Protein AF-A0A1I4K6Z7-F1 (afdb_monomer)

Radius of gyration: 12.35 Å; Cα contacts (8 Å, |Δi|>4): 112; chains: 1; bounding box: 27×27×26 Å

Solvent-accessible surface area (backbone atoms only — not comparable to full-atom values): 4749 Å² total; per-residue (Å²): 124,43,65,49,86,88,43,73,89,75,45,74,60,35,74,74,71,76,77,78,50,97,82,42,88,45,72,68,49,30,52,50,51,29,30,30,77,74,68,19,31,47,64,43,84,74,44,74,48,89,67,72,50,72,54,100,87,49,75,45,74,52,67,43,67,47,77,76,42,84,74,52,92,132

Nearest PDB structures (foldseek):
  4hvy-assembly1_A  TM=8.153E-01  e=6.393E-01  Homo sapiens
  3gg6-assembly1_A  TM=7.900E-01  e=5.974E-01  Homo sapiens
  8dpa-assembly1_A  TM=6.632E-01  e=6.841E-01  Melampsora lini

Secondary structure (DSSP, 8-state):
-BPPGGGGGG-S-B-S--PPPTT-SSHHHHHHHHHHHHH-EEEEEEEEPSS-EE-SS-EE--EEEEEEEE----

Foldseek 3Di:
DQQDDPCPPVDRDDDQADDDDPPQPDVVSRSQVSCCVPPQFRWDFPAKDPDWCDDPPDIDTDTDIDTPDNHDDD

Mean predicted aligned error: 5.17 Å

Structure (mmCIF, N/CA/C/O backbone):
data_AF-A0A1I4K6Z7-F1
#
_entry.id   AF-A0A1I4K6Z7-F1
#
loop_
_atom_site.group_PDB
_atom_site.id
_atom_site.type_symbol
_atom_site.label_atom_id
_atom_site.label_alt_id
_atom_site.label_comp_id
_atom_site.label_asym_id
_atom_site.label_entity_id
_ato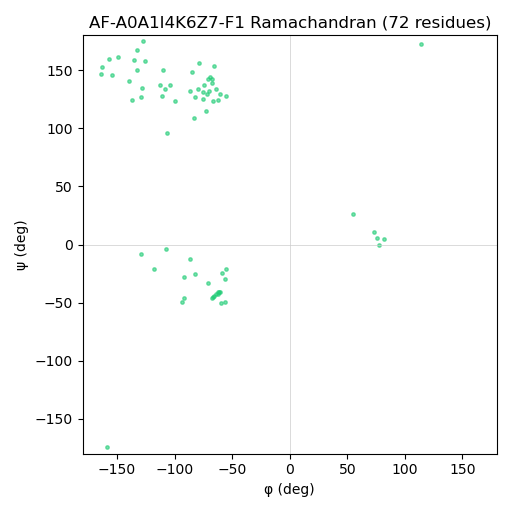m_site.label_seq_id
_atom_site.pdbx_PDB_ins_code
_atom_site.Cartn_x
_atom_site.Cartn_y
_atom_site.Cartn_z
_atom_site.occupancy
_atom_site.B_iso_or_equiv
_atom_site.auth_seq_id
_atom_site.auth_comp_id
_atom_site.auth_asym_id
_atom_site.auth_atom_id
_atom_site.pdbx_PDB_model_num
ATOM 1 N N . MET A 1 1 ? -9.976 6.194 -5.739 1.00 71.06 1 MET A N 1
ATOM 2 C CA . MET A 1 1 ? -8.735 6.553 -6.463 1.00 71.06 1 MET A CA 1
ATOM 3 C C . MET A 1 1 ? -8.414 8.000 -6.148 1.00 71.06 1 MET A C 1
ATOM 5 O O . MET A 1 1 ? -9.351 8.762 -5.940 1.00 71.06 1 MET A O 1
ATOM 9 N N . ARG A 1 2 ? -7.129 8.359 -6.103 1.00 77.31 2 ARG A N 1
ATOM 10 C CA . ARG A 1 2 ? -6.653 9.722 -5.803 1.00 77.31 2 ARG A CA 1
ATOM 11 C C . ARG A 1 2 ? -5.586 10.168 -6.803 1.00 77.31 2 ARG A C 1
ATOM 13 O O . ARG A 1 2 ? -5.050 9.320 -7.516 1.00 77.31 2 ARG A O 1
ATOM 20 N N . SER A 1 3 ? -5.237 11.450 -6.829 1.00 77.38 3 SER A N 1
ATOM 21 C CA . SER A 1 3 ? -4.036 11.904 -7.539 1.00 77.38 3 SER A CA 1
ATOM 22 C C . SER A 1 3 ? -2.770 11.373 -6.848 1.00 77.38 3 SER A C 1
ATOM 24 O O . SER A 1 3 ? -2.760 11.303 -5.618 1.00 77.38 3 SER A O 1
ATOM 26 N N . PRO A 1 4 ? -1.709 10.981 -7.580 1.00 75.88 4 PRO A N 1
ATOM 27 C CA . PRO A 1 4 ? -0.463 10.515 -6.973 1.00 75.88 4 PRO A CA 1
ATOM 28 C C . PRO A 1 4 ? 0.294 11.649 -6.279 1.00 75.88 4 PRO A C 1
ATOM 30 O O . PRO A 1 4 ? 0.382 12.763 -6.798 1.00 75.88 4 PRO A O 1
ATOM 33 N N . SER A 1 5 ? 0.941 11.343 -5.157 1.00 69.81 5 SER A N 1
ATOM 34 C CA . SER A 1 5 ? 1.895 12.266 -4.533 1.00 69.81 5 SER A CA 1
ATOM 35 C C . SER A 1 5 ? 3.108 12.429 -5.457 1.00 69.81 5 SER A C 1
ATOM 37 O O . SER A 1 5 ? 3.720 11.443 -5.858 1.00 69.81 5 SER A O 1
ATOM 39 N N . GLY A 1 6 ? 3.432 13.665 -5.845 1.00 68.69 6 GLY A N 1
ATOM 40 C CA . GLY A 1 6 ? 4.587 13.960 -6.704 1.00 68.69 6 GLY A CA 1
ATOM 41 C C . GLY A 1 6 ? 4.430 13.620 -8.195 1.00 68.69 6 GLY A C 1
ATOM 42 O O . GLY A 1 6 ? 5.393 13.785 -8.937 1.00 68.69 6 GLY A O 1
ATOM 43 N N . TYR A 1 7 ? 3.245 13.185 -8.655 1.00 63.91 7 TYR A N 1
ATOM 44 C CA . TYR A 1 7 ? 2.936 12.909 -10.075 1.00 63.91 7 TYR A CA 1
ATOM 45 C C . TYR A 1 7 ? 3.884 11.923 -10.785 1.00 63.91 7 TYR A C 1
ATOM 47 O O . TYR A 1 7 ? 4.025 11.941 -12.012 1.00 63.91 7 TYR A O 1
ATOM 55 N N . CYS A 1 8 ? 4.524 11.025 -10.036 1.00 64.19 8 CYS A N 1
ATOM 56 C CA . CYS A 1 8 ? 5.385 9.994 -10.605 1.00 64.19 8 CYS A CA 1
ATOM 57 C C . CYS A 1 8 ? 4.624 9.154 -11.650 1.00 64.19 8 CYS A C 1
ATOM 59 O O . CYS A 1 8 ? 3.540 8.640 -11.374 1.00 64.19 8 CYS A O 1
ATOM 61 N N . GLY A 1 9 ? 5.197 9.018 -12.851 1.00 63.25 9 GLY A N 1
ATOM 62 C CA . GLY A 1 9 ? 4.601 8.266 -13.964 1.00 63.25 9 GLY A CA 1
ATOM 63 C C . GLY A 1 9 ? 3.545 9.018 -14.785 1.00 63.25 9 GLY A C 1
ATOM 64 O O . GLY A 1 9 ? 2.953 8.422 -15.677 1.00 63.25 9 GLY A O 1
ATOM 65 N N . GLY A 1 10 ? 3.297 10.309 -14.519 1.00 69.06 10 GLY A N 1
ATOM 66 C CA . GLY A 1 10 ? 2.371 11.136 -15.310 1.00 69.06 10 GLY A CA 1
ATOM 67 C C . GLY A 1 10 ? 0.884 10.824 -15.096 1.00 69.06 10 GLY A C 1
ATOM 68 O O . GLY A 1 10 ? 0.033 11.317 -15.837 1.00 69.06 10 GLY A O 1
ATOM 69 N N . TYR A 1 11 ? 0.552 10.013 -14.091 1.00 73.94 11 TYR A N 1
ATOM 70 C CA . TYR A 1 11 ? -0.822 9.612 -13.805 1.00 73.94 11 TYR A CA 1
ATOM 71 C C . TYR A 1 11 ? -1.631 10.747 -13.164 1.00 73.94 11 TYR A C 1
ATOM 73 O O . TYR A 1 11 ? -1.171 11.409 -12.236 1.00 73.94 11 TYR A O 1
ATOM 81 N N . GLN A 1 12 ? -2.878 10.925 -13.611 1.00 77.06 12 GLN A N 1
ATOM 82 C CA . GLN A 1 12 ? -3.859 11.792 -12.936 1.00 77.06 12 GLN A CA 1
ATOM 83 C C . GLN A 1 12 ? -4.549 11.089 -11.763 1.00 77.06 12 GLN A C 1
ATOM 85 O O . GLN A 1 12 ? -4.969 11.752 -10.819 1.00 77.06 12 GLN A O 1
ATOM 90 N N . TRP A 1 13 ? -4.621 9.755 -11.801 1.00 80.44 13 TRP A N 1
ATOM 91 C CA . TRP A 1 13 ? -5.227 8.924 -10.765 1.00 80.44 13 TRP A CA 1
ATOM 92 C C . 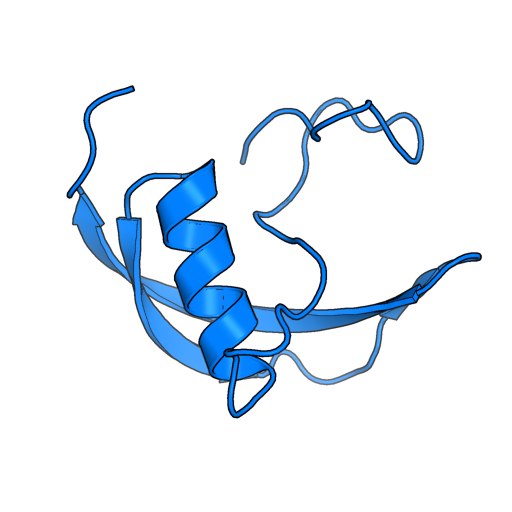TRP A 1 13 ? -4.385 7.673 -10.519 1.00 80.44 13 TRP A C 1
ATOM 94 O O . TRP A 1 13 ? -3.892 7.060 -11.463 1.00 80.44 13 TRP A O 1
ATOM 104 N N . THR A 1 14 ? -4.252 7.272 -9.259 1.00 85.38 14 THR A N 1
ATOM 105 C CA . THR A 1 14 ? -3.595 6.031 -8.839 1.00 85.38 14 THR A CA 1
ATOM 106 C C . THR A 1 14 ? -4.423 5.308 -7.777 1.00 85.38 14 THR A C 1
ATOM 108 O O . THR A 1 14 ? -5.265 5.899 -7.085 1.00 85.38 14 THR A O 1
ATOM 111 N N . PHE A 1 15 ? -4.177 4.004 -7.651 1.00 89.75 15 PHE A N 1
ATOM 112 C CA . PHE A 1 15 ? -4.490 3.264 -6.431 1.00 89.75 15 PHE A CA 1
ATOM 113 C C . PHE A 1 15 ? -3.625 3.766 -5.278 1.00 89.75 15 PHE A C 1
ATOM 115 O O . PHE A 1 15 ? -2.518 4.261 -5.520 1.00 89.75 15 PHE A O 1
ATOM 122 N N . ALA A 1 16 ? -4.135 3.614 -4.055 1.00 91.62 16 ALA A N 1
ATOM 123 C CA . ALA A 1 16 ? -3.367 3.943 -2.868 1.00 91.62 16 ALA A CA 1
ATOM 124 C C . ALA A 1 16 ? -2.126 3.052 -2.799 1.00 91.62 16 ALA A C 1
ATOM 126 O O . ALA A 1 16 ? -2.243 1.827 -2.923 1.00 91.62 16 ALA A O 1
ATOM 127 N N . LYS A 1 17 ? -0.948 3.670 -2.710 1.00 91.06 17 LYS A N 1
ATOM 128 C CA . LYS A 1 17 ? 0.329 2.955 -2.694 1.00 91.06 17 LYS A CA 1
ATOM 129 C C . LYS A 1 17 ? 1.452 3.857 -2.197 1.00 91.06 17 LYS A C 1
ATOM 131 O O . LYS A 1 17 ? 1.558 5.003 -2.623 1.00 91.06 17 LYS A O 1
ATOM 136 N N . GLY A 1 18 ? 2.407 3.245 -1.515 1.00 91.69 18 GLY A N 1
ATOM 137 C CA . GLY A 1 18 ? 3.673 3.874 -1.174 1.00 91.69 18 GLY A CA 1
ATOM 138 C C . GLY A 1 18 ? 4.749 2.842 -0.874 1.00 91.69 18 GLY A C 1
ATOM 139 O O . GLY A 1 18 ? 4.582 1.647 -1.133 1.00 91.69 18 GLY A O 1
ATOM 140 N N . GLY A 1 19 ? 5.902 3.337 -0.436 1.00 91.94 19 GLY A N 1
ATOM 141 C CA . GLY A 1 19 ? 7.039 2.498 -0.071 1.00 91.94 19 GLY A CA 1
ATOM 142 C C . GLY A 1 19 ? 6.859 1.895 1.319 1.00 91.94 19 GLY A C 1
ATOM 143 O O . GLY A 1 19 ? 6.142 2.449 2.146 1.00 91.94 19 GLY A O 1
ATOM 144 N N . ALA A 1 20 ? 7.533 0.775 1.581 1.00 91.81 20 ALA A N 1
ATOM 145 C CA . ALA A 1 20 ? 7.579 0.213 2.926 1.00 91.81 20 ALA A CA 1
ATOM 146 C C . ALA A 1 20 ? 8.292 1.174 3.889 1.00 91.81 20 ALA A C 1
ATOM 148 O O . ALA A 1 20 ? 9.369 1.688 3.572 1.00 91.81 20 ALA A O 1
ATOM 149 N N . ASP A 1 21 ? 7.698 1.388 5.059 1.00 92.25 21 ASP A N 1
ATOM 150 C CA . ASP A 1 21 ? 8.331 2.066 6.186 1.00 92.25 21 ASP A CA 1
ATOM 151 C C . ASP A 1 21 ? 9.170 1.053 6.997 1.00 92.25 21 ASP A C 1
ATOM 153 O O . ASP A 1 21 ? 8.794 -0.119 7.066 1.00 92.25 21 ASP A O 1
ATOM 157 N N . PRO A 1 22 ? 10.290 1.444 7.641 1.00 92.38 22 PRO A N 1
ATOM 158 C CA . PRO A 1 22 ? 11.069 0.541 8.495 1.00 92.38 22 PRO A CA 1
ATOM 159 C C . PRO A 1 22 ? 10.276 -0.136 9.625 1.00 92.38 22 PRO A C 1
ATOM 161 O O . PRO A 1 22 ? 10.720 -1.152 10.158 1.00 92.38 22 PRO A O 1
ATOM 164 N N . THR A 1 23 ? 9.137 0.437 10.019 1.00 92.75 23 THR A N 1
ATOM 165 C CA . THR A 1 23 ? 8.226 -0.119 11.026 1.00 92.75 23 THR A CA 1
ATOM 166 C C . THR A 1 23 ? 7.199 -1.099 10.452 1.00 92.75 23 THR A C 1
ATOM 168 O O . THR A 1 23 ? 6.580 -1.844 11.216 1.00 92.75 23 THR A O 1
ATOM 171 N N . ASP A 1 24 ? 7.044 -1.159 9.125 1.00 93.12 24 ASP A N 1
ATOM 172 C CA . ASP A 1 24 ? 6.150 -2.105 8.464 1.00 93.12 24 ASP A CA 1
ATOM 173 C C . ASP A 1 24 ? 6.749 -3.519 8.531 1.00 93.12 24 ASP A C 1
ATOM 175 O O . ASP A 1 24 ? 7.784 -3.821 7.938 1.00 93.12 24 ASP A O 1
ATOM 179 N N . LEU A 1 25 ? 6.075 -4.423 9.246 1.00 89.81 25 LEU A N 1
ATOM 180 C CA . LEU A 1 25 ? 6.570 -5.791 9.444 1.00 89.81 25 LEU A CA 1
ATOM 181 C C . LEU A 1 25 ? 6.507 -6.639 8.162 1.00 89.81 25 LEU A C 1
ATOM 183 O O . LEU A 1 25 ? 7.358 -7.502 7.950 1.00 89.81 25 LEU A O 1
ATOM 187 N N . HIS A 1 26 ? 5.501 -6.399 7.313 1.00 93.06 26 HIS A N 1
ATOM 188 C CA . HIS A 1 26 ? 5.234 -7.137 6.073 1.00 93.06 26 HIS A CA 1
ATOM 189 C C . HIS A 1 26 ? 4.568 -6.221 5.023 1.00 93.06 26 HIS A C 1
ATOM 191 O O . HIS A 1 26 ? 3.984 -5.204 5.404 1.00 93.06 26 HIS A O 1
ATOM 197 N N . PRO A 1 27 ? 4.586 -6.568 3.718 1.00 94.19 27 PRO A N 1
ATOM 198 C CA . PRO A 1 27 ? 3.977 -5.751 2.658 1.00 94.19 27 PRO A CA 1
ATOM 199 C C . PRO A 1 27 ? 2.486 -5.435 2.868 1.00 94.19 27 PRO A C 1
ATOM 201 O O . PRO A 1 27 ? 2.003 -4.386 2.449 1.00 94.19 27 PRO A O 1
ATOM 204 N N . GLU A 1 28 ? 1.756 -6.327 3.534 1.00 95.94 28 GLU A N 1
ATOM 205 C CA . GLU A 1 28 ? 0.372 -6.134 3.960 1.00 95.94 28 GLU A CA 1
ATOM 206 C C . GLU A 1 28 ? 0.222 -4.940 4.912 1.00 95.94 28 GLU A C 1
ATOM 208 O O . GLU A 1 28 ? -0.729 -4.170 4.784 1.00 95.94 28 GLU A O 1
ATOM 213 N N . ALA A 1 29 ? 1.165 -4.772 5.848 1.00 96.06 29 ALA A N 1
ATOM 214 C CA . ALA A 1 29 ? 1.166 -3.664 6.801 1.00 96.06 29 ALA A CA 1
ATOM 215 C C . ALA A 1 29 ? 1.371 -2.329 6.075 1.00 96.06 29 ALA A C 1
ATOM 217 O O . ALA A 1 29 ? 0.589 -1.402 6.281 1.00 96.06 29 ALA A O 1
ATOM 218 N N . THR A 1 30 ? 2.323 -2.285 5.136 1.00 96.50 30 THR A N 1
ATOM 219 C CA . THR A 1 30 ? 2.517 -1.137 4.242 1.00 96.50 30 THR A CA 1
ATOM 220 C C . THR A 1 30 ? 1.234 -0.814 3.485 1.00 96.50 30 THR A C 1
ATOM 222 O O . THR A 1 30 ? 0.781 0.324 3.496 1.00 96.50 30 THR A O 1
ATOM 225 N N . ALA A 1 31 ? 0.595 -1.806 2.860 1.00 95.94 31 ALA A N 1
ATOM 226 C CA . ALA A 1 31 ? -0.616 -1.571 2.079 1.00 95.94 31 ALA A CA 1
ATOM 227 C C . ALA A 1 31 ? -1.768 -1.006 2.933 1.00 95.94 31 ALA A C 1
ATOM 229 O O . ALA A 1 31 ? -2.480 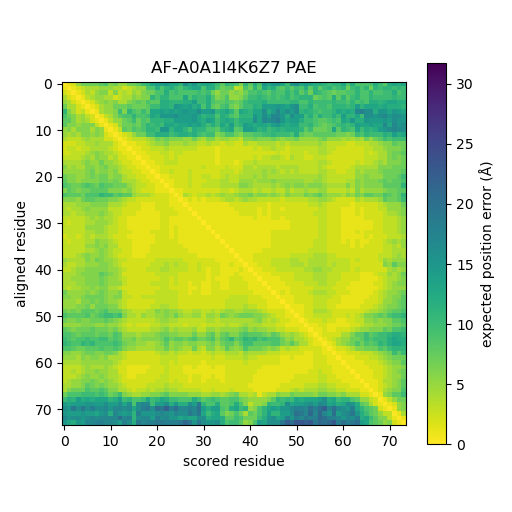-0.109 2.482 1.00 95.94 31 ALA A O 1
ATOM 230 N N . LEU A 1 32 ? -1.952 -1.510 4.158 1.00 95.88 32 LEU A N 1
ATOM 231 C CA . LEU A 1 32 ? -2.970 -1.010 5.087 1.00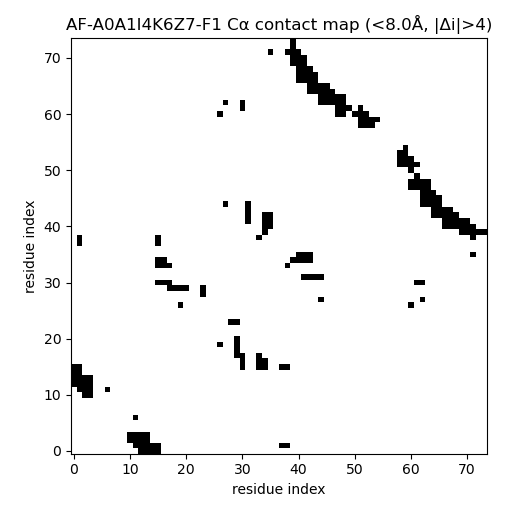 95.88 32 LEU A CA 1
ATOM 232 C C . LEU A 1 32 ? -2.674 0.424 5.543 1.00 95.88 32 LEU A C 1
ATOM 234 O O . LEU A 1 32 ? -3.580 1.259 5.526 1.00 95.88 32 LEU A O 1
ATOM 238 N N . ARG A 1 33 ? -1.417 0.717 5.903 1.00 95.69 33 ARG A N 1
ATOM 239 C CA . ARG A 1 33 ? -0.974 2.063 6.290 1.00 95.69 33 ARG A CA 1
ATOM 240 C C . ARG A 1 33 ? -1.193 3.062 5.157 1.00 95.69 33 ARG A C 1
ATOM 242 O O . ARG A 1 33 ? -1.820 4.091 5.373 1.00 95.69 33 ARG A O 1
ATOM 249 N N . GLU A 1 34 ? -0.747 2.736 3.948 1.00 95.38 34 GLU A N 1
ATOM 250 C CA . GLU A 1 34 ? -0.859 3.609 2.775 1.00 95.38 34 GLU A CA 1
ATOM 251 C C . GLU A 1 34 ? -2.323 3.892 2.408 1.00 95.38 34 GLU A C 1
ATOM 253 O O . GLU A 1 34 ? -2.693 5.034 2.144 1.00 95.38 34 GLU A O 1
ATOM 258 N N . VAL A 1 35 ? -3.204 2.886 2.450 1.00 94.50 35 VAL A N 1
ATOM 259 C CA . VAL A 1 35 ? -4.642 3.107 2.218 1.00 94.50 35 VAL A CA 1
ATOM 260 C C . VAL A 1 35 ? -5.242 4.032 3.278 1.00 94.50 35 VAL A C 1
ATOM 262 O O . VAL A 1 35 ? -6.025 4.920 2.934 1.00 94.50 35 VAL A O 1
ATO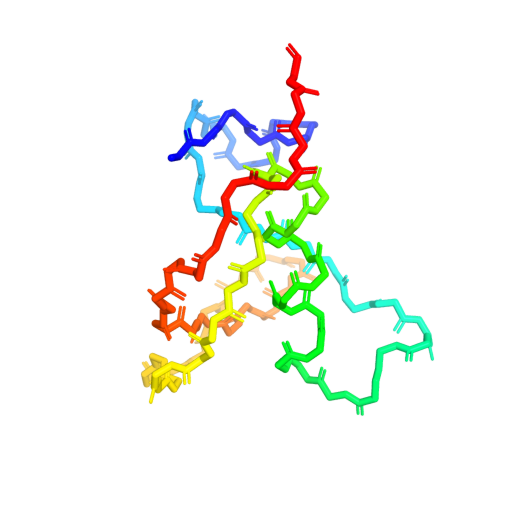M 265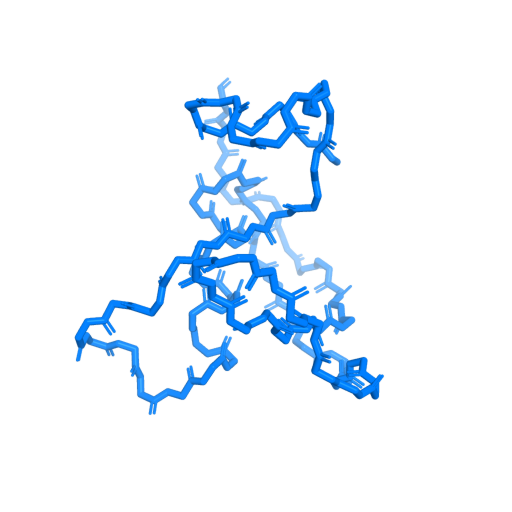 N N . PHE A 1 36 ? -4.861 3.881 4.546 1.00 93.12 36 PHE A N 1
ATOM 266 C CA . PHE A 1 36 ? -5.328 4.771 5.606 1.00 93.12 36 PHE A CA 1
ATOM 267 C C . PHE A 1 36 ? -4.788 6.201 5.446 1.00 93.12 36 PHE A C 1
ATOM 269 O O . PHE A 1 36 ? -5.545 7.167 5.541 1.00 93.12 36 PHE A O 1
ATOM 276 N N . GLU A 1 37 ? -3.497 6.366 5.168 1.00 91.69 37 GLU A N 1
ATOM 277 C CA . GLU A 1 37 ? -2.867 7.680 5.025 1.00 91.69 37 GLU A CA 1
ATOM 278 C C . GLU A 1 37 ? -3.426 8.461 3.834 1.00 91.69 37 GLU A C 1
ATOM 280 O O . GLU A 1 37 ? -3.712 9.657 3.962 1.00 91.69 37 GLU A O 1
ATOM 285 N N . GLU A 1 38 ? -3.622 7.774 2.708 1.00 90.50 38 GLU A N 1
ATOM 286 C CA . GLU A 1 38 ? -3.977 8.376 1.426 1.00 90.50 38 GLU A CA 1
ATOM 287 C C . GLU A 1 38 ? -5.484 8.462 1.167 1.00 90.50 38 GLU A C 1
ATOM 289 O O . GLU A 1 38 ? -5.921 9.331 0.412 1.00 90.50 38 GLU A O 1
ATOM 294 N N . MET A 1 39 ? -6.271 7.550 1.748 1.00 88.38 39 MET A N 1
ATOM 295 C CA . MET A 1 39 ? -7.712 7.418 1.491 1.00 88.38 39 MET A CA 1
ATOM 296 C C . MET A 1 39 ? -8.564 7.387 2.763 1.00 88.38 39 MET A C 1
ATOM 298 O O . MET A 1 39 ? -9.785 7.435 2.652 1.00 88.38 39 MET A O 1
ATOM 302 N N . GLY A 1 40 ? -7.961 7.311 3.955 1.00 90.88 40 GLY A N 1
ATOM 303 C CA . GLY A 1 40 ? -8.651 7.501 5.236 1.00 90.88 40 GLY A CA 1
ATOM 304 C C . GLY A 1 40 ? -9.477 6.306 5.685 1.00 90.88 40 GLY A C 1
ATOM 305 O O . GLY A 1 40 ? -10.089 6.341 6.754 1.00 90.88 40 GLY A O 1
ATOM 306 N N . TYR A 1 41 ? -9.490 5.247 4.880 1.00 91.38 41 TYR A N 1
ATOM 307 C CA . TYR A 1 41 ? -10.196 4.017 5.179 1.00 91.38 41 TYR A CA 1
ATOM 308 C C . TYR A 1 41 ? -9.324 3.090 6.006 1.00 91.38 41 TYR A C 1
ATOM 310 O O . TYR A 1 41 ? -8.186 2.790 5.644 1.00 91.38 41 TYR A O 1
ATOM 318 N N . SER A 1 42 ? -9.916 2.568 7.071 1.00 93.69 42 SER A N 1
ATOM 319 C CA . SER A 1 42 ? -9.432 1.348 7.696 1.00 93.69 42 SER A CA 1
ATOM 320 C C . SER A 1 42 ? -9.987 0.163 6.909 1.00 93.69 42 SER A C 1
ATOM 322 O O . SER A 1 42 ? -11.194 0.070 6.678 1.00 93.69 42 SER A O 1
ATOM 324 N N . CYS A 1 43 ? -9.110 -0.735 6.471 1.00 94.94 43 CYS A N 1
ATOM 325 C CA . CYS A 1 43 ? -9.455 -1.818 5.556 1.00 94.94 43 CYS A CA 1
ATOM 326 C C .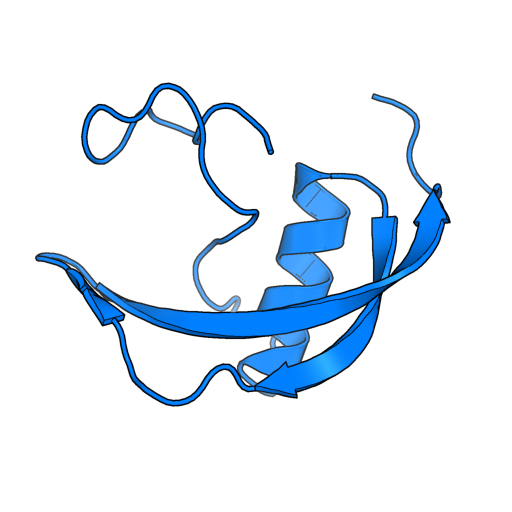 CYS A 1 43 ? -9.060 -3.186 6.110 1.00 94.94 43 CYS A C 1
ATOM 328 O O . CYS A 1 43 ? -8.149 -3.320 6.924 1.00 94.94 43 CYS A O 1
ATOM 330 N N . ARG A 1 44 ? -9.713 -4.226 5.595 1.00 96.62 44 ARG A N 1
ATOM 331 C CA . ARG A 1 44 ? -9.313 -5.622 5.760 1.00 96.62 44 ARG A CA 1
ATOM 332 C C . ARG A 1 44 ? -8.778 -6.153 4.438 1.00 96.62 44 ARG A C 1
ATOM 334 O O . ARG A 1 44 ? -9.425 -5.992 3.405 1.00 96.62 44 ARG A O 1
ATOM 341 N N . ILE A 1 45 ? -7.640 -6.842 4.466 1.00 96.75 45 ILE A N 1
ATOM 342 C CA . ILE A 1 45 ? -7.134 -7.544 3.280 1.00 96.75 45 ILE A CA 1
ATOM 343 C C . ILE A 1 45 ? -8.009 -8.768 3.009 1.00 96.75 45 ILE A C 1
ATOM 345 O O . ILE A 1 45 ? -8.276 -9.581 3.895 1.00 96.75 45 ILE A O 1
ATOM 349 N N . VAL A 1 46 ? -8.462 -8.882 1.764 1.00 97.81 46 VAL A N 1
ATOM 350 C CA . VAL A 1 46 ? -9.225 -10.026 1.262 1.00 97.81 46 VAL A CA 1
ATOM 351 C C . VAL A 1 46 ? -8.279 -11.039 0.629 1.00 97.81 46 VAL A C 1
ATOM 353 O O . VAL A 1 46 ? -8.354 -12.222 0.948 1.00 97.81 46 VAL A O 1
ATOM 356 N N . ALA A 1 47 ? -7.388 -10.581 -0.253 1.00 97.12 47 ALA A N 1
ATOM 357 C CA . ALA A 1 47 ? -6.412 -11.426 -0.936 1.00 97.12 47 ALA A CA 1
ATOM 358 C C . ALA A 1 47 ? -5.273 -10.589 -1.548 1.00 97.12 47 ALA A C 1
ATOM 360 O O . ALA A 1 47 ? -5.507 -9.437 -1.925 1.00 97.12 47 ALA A O 1
ATOM 361 N N . PRO A 1 48 ? -4.063 -11.149 -1.723 1.00 96.81 48 PRO A N 1
ATOM 362 C CA . PRO A 1 48 ? -3.070 -10.559 -2.612 1.00 96.81 48 PRO A CA 1
ATOM 363 C C . PRO A 1 48 ? -3.540 -10.664 -4.069 1.00 96.81 48 PRO A C 1
ATOM 365 O O . PRO A 1 48 ? -4.066 -11.694 -4.496 1.00 96.81 48 PRO A O 1
ATOM 368 N N . ILE A 1 49 ? -3.322 -9.611 -4.853 1.00 96.12 49 ILE A N 1
ATOM 369 C CA . ILE A 1 49 ? -3.438 -9.691 -6.309 1.00 96.12 49 ILE A CA 1
ATOM 370 C C . ILE A 1 49 ? -2.203 -10.427 -6.817 1.00 96.12 49 ILE A C 1
ATOM 372 O O . ILE A 1 49 ? -1.076 -10.042 -6.510 1.00 96.12 49 ILE A O 1
ATOM 376 N N . SER A 1 50 ? -2.412 -11.503 -7.572 1.00 95.19 50 SER A N 1
ATOM 377 C CA . SER A 1 50 ? -1.313 -12.324 -8.071 1.00 95.19 50 SER A CA 1
ATOM 378 C C . SER A 1 50 ? -0.369 -11.517 -8.960 1.00 95.19 50 SER A C 1
ATOM 380 O O . SER A 1 50 ? -0.800 -10.879 -9.920 1.00 95.19 50 SER A O 1
ATOM 382 N N . GLY A 1 51 ? 0.924 -11.617 -8.661 1.00 92.25 51 GLY A N 1
ATOM 383 C CA . GLY A 1 51 ? 1.988 -11.001 -9.439 1.00 92.25 51 GLY A CA 1
ATOM 384 C C . GLY A 1 51 ? 2.734 -9.903 -8.690 1.00 92.25 51 GLY A C 1
ATOM 385 O O . GLY A 1 51 ? 2.387 -9.487 -7.586 1.00 92.25 51 GLY A O 1
ATOM 386 N N . GLU A 1 52 ? 3.797 -9.454 -9.337 1.00 93.06 52 GLU A N 1
ATOM 387 C CA . GLU A 1 52 ? 4.645 -8.357 -8.907 1.00 93.06 52 GLU A CA 1
ATOM 388 C C . GLU A 1 52 ? 4.787 -7.408 -10.088 1.00 93.06 52 GLU A C 1
ATOM 390 O O . GLU A 1 52 ? 5.106 -7.822 -11.204 1.00 93.06 52 GLU A O 1
ATOM 395 N N . PHE A 1 53 ? 4.498 -6.136 -9.854 1.00 90.94 53 PHE A N 1
ATOM 396 C CA . PHE A 1 53 ? 4.394 -5.140 -10.907 1.00 90.94 53 PHE A CA 1
ATOM 397 C C . PHE A 1 53 ? 5.618 -4.240 -10.831 1.00 90.94 53 PHE A C 1
ATOM 399 O O . PHE A 1 53 ? 5.687 -3.322 -10.010 1.00 90.94 53 PHE A O 1
ATOM 406 N N . ALA A 1 54 ? 6.619 -4.566 -11.645 1.00 91.12 54 ALA A N 1
ATOM 407 C CA . ALA A 1 54 ? 7.853 -3.804 -11.726 1.00 91.12 54 ALA A CA 1
ATOM 408 C C . ALA A 1 54 ? 7.626 -2.448 -12.408 1.00 91.12 54 ALA A C 1
ATOM 410 O O . ALA A 1 54 ? 6.872 -2.320 -13.372 1.00 91.12 54 ALA A O 1
ATOM 411 N N . SER A 1 55 ? 8.327 -1.447 -11.901 1.00 82.50 55 SER A N 1
ATOM 412 C CA . SER A 1 55 ? 8.550 -0.148 -12.519 1.00 82.50 55 SER A CA 1
ATOM 413 C C . SER A 1 55 ? 10.052 0.128 -12.527 1.00 82.50 55 SER A C 1
ATOM 415 O O . SER A 1 55 ? 10.824 -0.629 -11.935 1.00 82.50 55 SER A O 1
A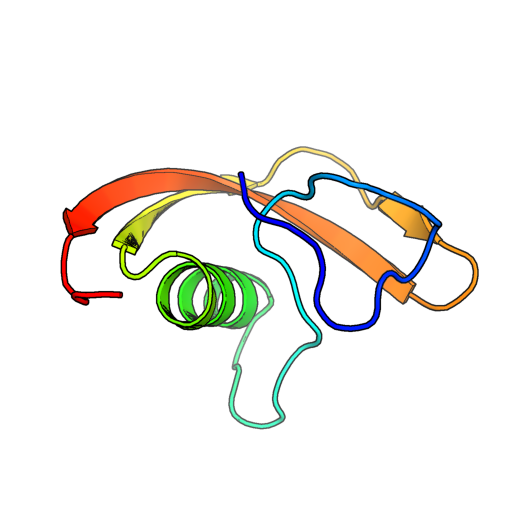TOM 417 N N . ASP A 1 56 ? 10.465 1.230 -13.144 1.00 82.06 56 ASP A N 1
ATOM 418 C CA . ASP A 1 56 ? 11.880 1.604 -13.241 1.00 82.06 56 ASP A CA 1
ATOM 419 C C . ASP A 1 56 ? 12.566 1.765 -11.874 1.00 82.06 56 ASP A C 1
ATOM 421 O O . ASP A 1 56 ? 13.784 1.635 -11.771 1.00 82.06 56 ASP A O 1
ATOM 425 N N . THR A 1 57 ? 11.797 2.057 -10.818 1.00 81.00 57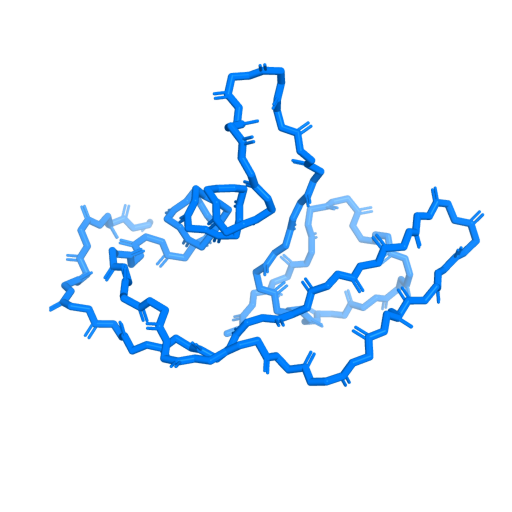 THR A N 1
ATOM 426 C CA . THR A 1 57 ? 12.334 2.376 -9.488 1.00 81.00 57 THR A CA 1
ATOM 427 C C . THR A 1 57 ? 11.915 1.402 -8.395 1.00 81.00 57 THR A C 1
ATOM 429 O O . THR A 1 57 ? 12.585 1.330 -7.365 1.00 81.00 57 THR A O 1
ATOM 432 N N . CYS A 1 58 ? 10.826 0.652 -8.574 1.00 85.00 58 CYS A N 1
ATOM 433 C CA . CYS A 1 58 ? 10.335 -0.264 -7.548 1.00 85.00 58 CYS A CA 1
ATOM 434 C C . CYS A 1 58 ? 9.474 -1.401 -8.099 1.00 85.00 58 CYS A C 1
ATOM 436 O O . CYS A 1 58 ? 8.875 -1.302 -9.171 1.00 85.00 58 CYS A O 1
ATOM 438 N N . VAL A 1 59 ? 9.361 -2.467 -7.309 1.00 91.50 59 VAL A N 1
ATOM 439 C CA . VAL A 1 59 ? 8.402 -3.552 -7.521 1.00 91.50 59 VAL A CA 1
ATOM 440 C C . VAL A 1 59 ? 7.207 -3.327 -6.600 1.00 91.50 59 VAL A C 1
ATOM 442 O O . VAL A 1 59 ? 7.370 -3.204 -5.389 1.00 91.50 59 VAL A O 1
ATOM 445 N N . THR A 1 60 ? 6.005 -3.259 -7.172 1.00 92.81 60 THR A N 1
ATOM 446 C CA . THR A 1 60 ? 4.756 -3.046 -6.428 1.00 92.81 60 THR A CA 1
ATOM 447 C C . THR A 1 60 ? 3.978 -4.353 -6.302 1.00 92.81 60 THR A C 1
ATOM 449 O O . THR A 1 60 ? 3.836 -5.096 -7.273 1.00 92.81 60 THR A O 1
ATOM 452 N N . ARG A 1 61 ? 3.430 -4.616 -5.114 1.00 95.25 61 ARG A N 1
ATOM 453 C CA . ARG A 1 61 ? 2.446 -5.678 -4.863 1.00 95.25 61 ARG A CA 1
ATOM 454 C C . ARG A 1 61 ? 1.110 -5.033 -4.518 1.00 95.25 61 ARG A C 1
ATOM 456 O O . ARG A 1 61 ? 1.081 -4.065 -3.764 1.00 95.25 61 ARG A O 1
ATOM 463 N N . TYR A 1 62 ? 0.024 -5.565 -5.067 1.00 96.44 62 TYR A N 1
ATOM 464 C CA . TYR A 1 62 ? -1.324 -5.064 -4.807 1.00 96.44 62 TYR A CA 1
ATOM 465 C C . TYR A 1 62 ? -2.123 -6.062 -3.980 1.00 96.44 62 TYR A C 1
ATOM 467 O O . TYR A 1 62 ? -1.943 -7.272 -4.095 1.00 96.44 62 TYR A O 1
ATOM 475 N N . PHE A 1 63 ? -3.045 -5.540 -3.179 1.00 97.06 63 PHE A N 1
ATOM 476 C CA . PHE A 1 63 ? -3.935 -6.325 -2.337 1.00 97.06 63 PHE A CA 1
ATOM 477 C C . PHE A 1 63 ? -5.374 -5.891 -2.590 1.00 97.06 63 PHE A C 1
ATOM 479 O O . PHE A 1 63 ? -5.671 -4.697 -2.647 1.00 97.06 63 PHE A O 1
ATOM 486 N N . LEU A 1 64 ? -6.268 -6.864 -2.737 1.00 96.88 64 LEU A N 1
ATOM 487 C CA . LEU A 1 64 ? -7.701 -6.623 -2.707 1.00 96.88 64 LEU A CA 1
ATOM 488 C C . LEU A 1 64 ? -8.121 -6.390 -1.257 1.00 96.88 64 LEU A C 1
ATOM 490 O O . LEU A 1 64 ? -7.781 -7.183 -0.375 1.00 96.88 64 LEU A O 1
ATOM 494 N N . MET A 1 65 ? -8.876 -5.322 -1.022 1.00 96.62 65 MET A N 1
ATOM 495 C CA . MET A 1 65 ? -9.280 -4.900 0.314 1.00 96.62 65 MET A CA 1
ATOM 496 C C . MET A 1 65 ? -10.771 -4.580 0.384 1.00 96.62 65 MET A C 1
ATOM 498 O O . MET A 1 65 ? -11.364 -4.122 -0.591 1.00 96.62 65 MET A O 1
ATOM 502 N N . GLU A 1 66 ? -11.346 -4.794 1.564 1.00 95.81 66 GLU A N 1
ATOM 503 C CA . GLU A 1 66 ? -12.698 -4.376 1.927 1.00 95.81 66 GLU A CA 1
ATOM 504 C C . GLU A 1 66 ? -12.615 -3.256 2.977 1.00 95.81 66 GLU A C 1
ATOM 506 O O . GLU A 1 66 ? -11.922 -3.436 3.986 1.00 95.81 66 GLU A O 1
ATOM 511 N N . PRO A 1 67 ? -13.280 -2.105 2.768 1.00 93.56 67 PRO A N 1
ATOM 512 C CA . PRO A 1 67 ? -13.322 -1.044 3.766 1.00 93.56 67 PRO A CA 1
ATOM 513 C C . PRO A 1 67 ? -14.173 -1.478 4.962 1.00 93.56 67 PRO A C 1
ATOM 515 O O . PRO A 1 67 ? -15.289 -1.965 4.795 1.00 93.56 67 PRO A O 1
ATOM 518 N N . ILE A 1 68 ? -13.645 -1.281 6.168 1.00 92.25 68 ILE A N 1
ATOM 519 C CA . ILE A 1 68 ? -14.372 -1.513 7.421 1.00 92.25 68 ILE A CA 1
ATOM 520 C C . ILE A 1 68 ? -15.055 -0.216 7.866 1.00 92.25 68 ILE A C 1
ATOM 522 O O . ILE A 1 68 ? -16.233 -0.227 8.210 1.00 92.25 68 ILE A O 1
ATOM 526 N N . GLU A 1 69 ? -14.329 0.905 7.835 1.00 83.94 69 GLU A N 1
ATOM 527 C CA . GLU A 1 69 ? -14.819 2.214 8.278 1.00 83.94 69 GLU A CA 1
ATOM 528 C C . GLU A 1 69 ? -14.063 3.350 7.568 1.00 83.94 69 GLU A C 1
ATOM 530 O O . GLU A 1 69 ? -12.865 3.227 7.282 1.00 83.94 69 GLU A O 1
ATOM 535 N N . LEU A 1 70 ? -14.758 4.461 7.282 1.00 75.94 70 LEU A N 1
ATOM 536 C CA . LEU A 1 70 ? -14.110 5.722 6.919 1.00 75.94 70 LEU A CA 1
ATOM 537 C C . LEU A 1 70 ? -13.716 6.436 8.210 1.00 75.94 70 LEU A C 1
ATOM 539 O O . LEU A 1 70 ? -14.567 6.931 8.940 1.00 75.94 70 LEU A O 1
ATOM 543 N N . THR A 1 71 ? -12.420 6.471 8.478 1.00 75.62 71 THR A N 1
ATOM 544 C CA . THR A 1 71 ? -11.874 6.899 9.771 1.00 75.62 71 THR A CA 1
ATOM 545 C C . THR A 1 71 ? -11.206 8.274 9.734 1.00 75.62 71 THR A C 1
ATOM 547 O O . THR A 1 71 ? -10.767 8.761 10.774 1.00 75.62 71 THR A O 1
ATOM 550 N N . LYS A 1 72 ? -11.106 8.911 8.560 1.00 67.12 72 LYS A N 1
ATOM 551 C CA . LYS A 1 72 ? -10.425 10.200 8.385 1.00 67.12 72 LYS A CA 1
ATOM 552 C C . LYS A 1 72 ? -11.241 11.132 7.489 1.00 67.12 72 LYS A C 1
ATOM 554 O O . LYS A 1 72 ? -11.543 10.774 6.351 1.00 67.12 72 LYS A O 1
ATOM 559 N N . ASP A 1 73 ? -11.549 12.320 8.002 1.00 63.12 73 ASP A N 1
ATOM 560 C CA . ASP A 1 73 ? -12.073 13.432 7.205 1.00 63.12 73 ASP A CA 1
ATOM 561 C C . ASP A 1 73 ? -10.903 14.110 6.466 1.00 63.12 73 ASP A C 1
ATOM 563 O O . ASP A 1 73 ? -9.842 14.334 7.059 1.00 63.12 73 ASP A O 1
ATOM 567 N N . PHE A 1 74 ? -11.080 14.382 5.170 1.00 61.66 74 PHE A N 1
ATOM 568 C CA . PHE A 1 74 ? -10.068 14.961 4.271 1.00 61.66 74 PHE A CA 1
ATOM 569 C C . PHE A 1 74 ? -10.245 16.459 4.056 1.00 61.66 74 PHE A C 1
ATOM 571 O O . PHE A 1 74 ? -11.408 16.898 3.914 1.00 61.66 74 PHE A O 1
#

pLDDT: mean 87.34, std 10.37, range [61.66, 97.81]

Sequence (74 aa):
MRSPSGYCGGYQWTFAKGGADPTDLHPEATALREVFEEMGYSCRIVAPISGEFASDTCVTRYFLMEPIELTKDF